Protein AF-B8M326-F1 (afdb_monomer_lite)

Radius of gyration: 16.07 Å; chains: 1; bounding box: 46×36×32 Å

Sequence (148 aa):
MSLDLDSVDYSFQDGQLYVQKDDDLDSISSPYDEEEVERLELMHLIFTTTSDGYLHLAPINPYPQRILDIGCGTGTWCIEMADSYQSAEVIGVELSPSQPILVPPNLSFEIDGFEQEWTYSRSFDLIHARLLAGRILDWHRLMRRCFE

Structure (mmCIF, N/CA/C/O backbone):
data_AF-B8M326-F1
#
_entry.id   AF-B8M326-F1
#
loop_
_atom_site.group_PDB
_atom_site.id
_atom_site.type_symbol
_atom_site.label_atom_id
_atom_site.label_alt_id
_atom_site.label_comp_id
_atom_site.label_asym_id
_atom_site.label_entity_id
_atom_site.label_seq_id
_atom_site.pdbx_PDB_ins_code
_atom_site.Cartn_x
_atom_site.Cartn_y
_atom_site.Cartn_z
_atom_site.occupancy
_atom_site.B_iso_or_equiv
_atom_site.auth_seq_id
_atom_site.auth_comp_id
_atom_site.auth_asym_id
_atom_site.auth_atom_id
_atom_site.pdbx_PDB_model_num
ATOM 1 N N . MET A 1 1 ? 26.214 8.599 -16.255 1.00 33.22 1 MET A N 1
ATOM 2 C CA . MET A 1 1 ? 27.030 9.012 -15.099 1.00 33.22 1 MET A CA 1
ATOM 3 C C . MET A 1 1 ? 26.868 7.904 -14.076 1.00 33.22 1 MET A C 1
ATOM 5 O O . MET A 1 1 ? 25.731 7.582 -13.769 1.00 33.22 1 MET A O 1
ATOM 9 N N . SER A 1 2 ? 27.948 7.202 -13.733 1.00 32.25 2 SER A N 1
ATOM 10 C CA . SER A 1 2 ? 27.915 6.087 -12.774 1.00 32.25 2 SER A CA 1
ATOM 11 C C . SER A 1 2 ? 27.626 6.653 -11.387 1.00 32.25 2 SER A C 1
ATOM 13 O O . SER A 1 2 ? 28.266 7.633 -11.018 1.00 32.25 2 SER A O 1
ATOM 15 N N . LEU A 1 3 ? 26.657 6.087 -10.670 1.00 39.59 3 LEU A N 1
ATOM 16 C CA . LEU A 1 3 ? 26.391 6.424 -9.272 1.00 39.59 3 LEU A CA 1
ATOM 17 C C . LEU A 1 3 ? 27.383 5.642 -8.404 1.00 39.59 3 LEU A C 1
ATOM 19 O O . LEU A 1 3 ? 27.435 4.416 -8.509 1.00 39.59 3 LEU A O 1
ATOM 23 N N . ASP A 1 4 ? 28.165 6.344 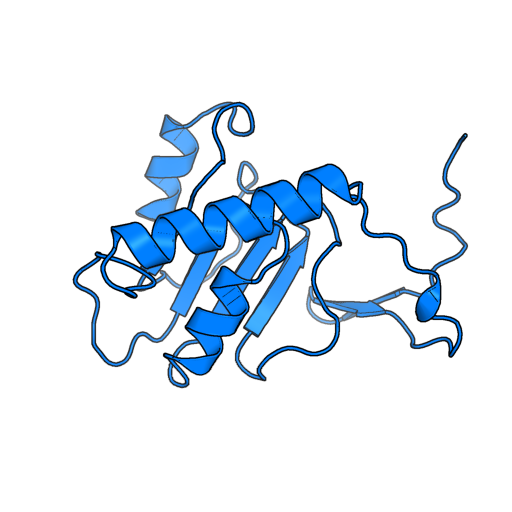-7.586 1.00 34.56 4 ASP A N 1
ATOM 24 C CA . ASP A 1 4 ? 28.915 5.733 -6.490 1.00 34.56 4 ASP A CA 1
ATOM 25 C C . ASP A 1 4 ? 27.960 5.587 -5.300 1.00 34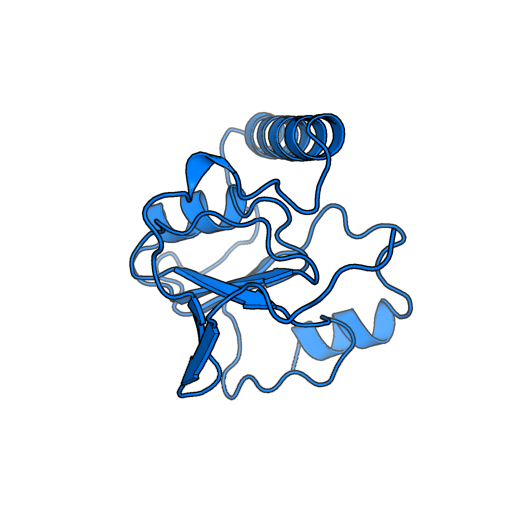.56 4 ASP A C 1
ATOM 27 O O . ASP A 1 4 ? 27.458 6.570 -4.763 1.00 34.56 4 ASP A O 1
ATOM 31 N N . LEU A 1 5 ? 27.701 4.341 -4.902 1.00 45.94 5 LEU A N 1
ATOM 32 C CA . LEU A 1 5 ? 26.926 3.978 -3.706 1.00 45.94 5 LEU A CA 1
ATOM 33 C C . LEU A 1 5 ? 27.658 4.318 -2.390 1.00 45.94 5 LEU A C 1
ATOM 35 O O . LEU A 1 5 ? 27.100 4.108 -1.318 1.00 45.94 5 LEU A O 1
ATOM 39 N N . ASP A 1 6 ? 28.880 4.850 -2.473 1.00 43.06 6 ASP A N 1
ATOM 40 C CA . ASP A 1 6 ? 29.759 5.161 -1.340 1.00 43.06 6 ASP A CA 1
ATOM 41 C C . ASP A 1 6 ? 29.454 6.516 -0.668 1.00 43.06 6 ASP A C 1
ATOM 43 O O . ASP A 1 6 ? 30.135 6.891 0.282 1.00 43.06 6 ASP A O 1
ATOM 47 N N . SER A 1 7 ? 28.461 7.279 -1.142 1.00 47.66 7 SER A N 1
ATOM 48 C CA . SER A 1 7 ? 28.149 8.612 -0.596 1.00 47.66 7 SER A CA 1
ATOM 49 C C . SER A 1 7 ? 26.961 8.648 0.367 1.00 47.66 7 SER A C 1
ATOM 51 O O . SER A 1 7 ? 26.506 9.733 0.717 1.00 47.66 7 SER A O 1
ATOM 53 N N . VAL A 1 8 ? 26.409 7.495 0.748 1.00 49.38 8 VAL A N 1
ATOM 54 C CA . VAL A 1 8 ? 25.266 7.416 1.663 1.00 49.38 8 VAL A CA 1
ATOM 55 C C . VAL A 1 8 ? 25.650 6.519 2.828 1.00 49.38 8 VAL A C 1
ATOM 57 O O . VAL A 1 8 ? 25.783 5.308 2.662 1.00 49.38 8 VAL A O 1
ATOM 60 N N . ASP A 1 9 ? 25.798 7.103 4.014 1.00 50.50 9 ASP A N 1
ATOM 61 C CA . ASP A 1 9 ? 25.951 6.332 5.244 1.00 50.50 9 ASP A CA 1
ATOM 62 C C . ASP A 1 9 ? 24.591 5.729 5.621 1.00 50.50 9 ASP A C 1
ATOM 64 O O . ASP A 1 9 ? 23.751 6.338 6.290 1.00 50.50 9 ASP A O 1
ATOM 68 N N . TYR A 1 10 ? 24.352 4.506 5.152 1.00 55.59 10 TYR A N 1
ATOM 69 C CA . TYR A 1 10 ? 23.203 3.697 5.537 1.00 55.59 10 TYR A CA 1
ATOM 70 C C . TYR A 1 10 ? 23.635 2.491 6.367 1.00 55.59 10 TYR A C 1
ATOM 72 O O . TYR A 1 10 ? 24.738 1.959 6.245 1.00 55.59 10 TYR A O 1
ATOM 80 N N . SER A 1 11 ? 22.735 2.023 7.223 1.00 52.50 11 SER A N 1
ATOM 81 C CA . SER A 1 11 ? 22.922 0.799 7.990 1.00 52.50 11 SER A CA 1
ATOM 82 C C . SER A 1 11 ? 21.678 -0.069 7.907 1.00 52.50 11 SER A C 1
ATOM 84 O O . SER A 1 11 ? 20.558 0.430 7.924 1.00 52.50 11 SER A O 1
ATOM 86 N N . PHE A 1 12 ? 21.881 -1.377 7.807 1.00 46.19 12 PHE A N 1
ATOM 87 C CA . PHE A 1 12 ? 20.807 -2.356 7.899 1.00 46.19 12 PHE A CA 1
ATOM 88 C C . PHE A 1 12 ? 20.782 -2.921 9.317 1.00 46.19 12 PHE A C 1
ATOM 90 O O . PHE A 1 12 ? 21.779 -3.486 9.772 1.00 46.19 12 PHE A O 1
ATOM 97 N N . GLN A 1 13 ? 19.657 -2.776 10.013 1.00 50.50 13 GLN A N 1
ATOM 98 C CA . GLN A 1 13 ? 19.415 -3.431 11.302 1.00 50.50 13 GLN A CA 1
ATOM 99 C C . GLN A 1 13 ? 18.046 -4.106 11.252 1.00 50.50 13 GLN A C 1
ATOM 101 O O . GLN A 1 13 ? 17.080 -3.508 10.795 1.00 50.50 13 GLN A O 1
ATOM 106 N N . ASP A 1 14 ? 17.979 -5.380 11.648 1.00 56.16 14 ASP A N 1
ATOM 107 C CA . ASP A 1 14 ? 16.745 -6.183 11.672 1.00 56.16 14 ASP A CA 1
ATOM 108 C C . ASP A 1 14 ? 15.943 -6.190 10.350 1.00 56.16 14 ASP A C 1
ATOM 110 O O . ASP A 1 14 ? 14.722 -6.305 10.342 1.00 56.16 14 ASP A O 1
ATOM 114 N N . GLY A 1 15 ? 16.639 -6.075 9.211 1.00 43.06 15 GLY A N 1
ATOM 115 C CA . GLY A 1 15 ? 16.026 -6.019 7.877 1.00 43.06 15 GLY A CA 1
ATOM 116 C C . GLY A 1 15 ? 15.500 -4.637 7.473 1.00 43.06 15 GLY A C 1
ATOM 117 O O . GLY A 1 15 ? 15.039 -4.476 6.349 1.00 43.06 15 GLY A O 1
ATOM 118 N N . GLN A 1 16 ? 15.616 -3.636 8.346 1.00 40.03 16 GLN A N 1
ATOM 119 C CA . GLN A 1 16 ? 15.234 -2.252 8.081 1.00 40.03 16 GLN A CA 1
ATOM 120 C C . GLN A 1 16 ? 16.454 -1.403 7.704 1.00 40.03 16 GLN A C 1
ATOM 122 O O . GLN A 1 16 ? 17.548 -1.571 8.252 1.00 40.03 16 GLN A O 1
ATOM 127 N N . LEU A 1 17 ? 16.255 -0.486 6.754 1.00 57.34 17 LEU A N 1
ATOM 128 C CA . LEU A 1 17 ? 17.255 0.482 6.309 1.00 57.34 17 LEU A CA 1
ATOM 129 C C . LEU A 1 17 ? 17.196 1.739 7.187 1.00 57.34 17 LEU A C 1
ATOM 131 O O . LEU A 1 17 ? 16.183 2.430 7.229 1.00 57.34 17 LEU A O 1
ATOM 135 N N . TYR A 1 18 ? 18.309 2.069 7.833 1.00 48.53 18 TYR A N 1
ATOM 136 C CA . TYR A 1 18 ? 18.501 3.296 8.598 1.00 48.53 18 TYR A CA 1
ATOM 137 C C . TYR A 1 18 ? 19.520 4.170 7.882 1.00 48.53 18 TYR A C 1
ATOM 139 O O . TYR A 1 18 ? 20.707 3.845 7.847 1.00 48.53 18 TYR A O 1
ATOM 147 N N . VAL A 1 19 ? 19.065 5.285 7.322 1.00 56.94 19 VAL A N 1
ATOM 148 C CA . VAL A 1 19 ? 19.943 6.300 6.730 1.00 56.94 19 VAL A CA 1
ATOM 149 C C . VAL A 1 19 ? 20.390 7.252 7.840 1.00 56.94 19 VAL A C 1
ATOM 151 O O . VAL A 1 19 ? 19.546 7.793 8.562 1.00 56.94 19 VAL A O 1
ATOM 154 N N . GLN A 1 20 ? 21.703 7.426 8.027 1.00 47.28 20 GLN A N 1
ATOM 155 C CA . GLN A 1 20 ? 22.212 8.424 8.965 1.00 47.28 20 GLN A CA 1
ATOM 156 C C . GLN A 1 20 ? 21.929 9.825 8.422 1.00 47.28 20 GLN A C 1
ATOM 158 O O . GLN A 1 20 ? 22.078 10.110 7.238 1.00 47.28 20 GLN A O 1
ATOM 163 N N . LYS A 1 21 ? 21.439 10.684 9.313 1.00 43.56 21 LYS A N 1
ATOM 164 C CA . LYS A 1 21 ? 20.962 12.025 8.990 1.00 43.56 21 LYS A CA 1
ATOM 165 C C . LYS A 1 21 ? 22.162 12.963 8.848 1.00 43.56 21 LYS A C 1
ATOM 167 O O . LYS A 1 21 ? 22.709 13.378 9.865 1.00 43.56 21 LYS A O 1
ATOM 172 N N . ASP A 1 22 ? 22.543 13.290 7.618 1.00 45.41 22 ASP A N 1
ATOM 173 C CA . ASP A 1 22 ? 23.333 14.493 7.341 1.00 45.41 22 ASP A CA 1
ATOM 174 C C . ASP A 1 22 ? 22.391 15.694 7.169 1.00 45.41 22 ASP A C 1
ATOM 176 O O . ASP A 1 22 ? 21.287 15.558 6.643 1.00 45.41 22 ASP A O 1
ATOM 180 N N . ASP A 1 23 ? 22.810 16.877 7.619 1.00 44.88 23 ASP A N 1
ATOM 181 C CA . ASP A 1 23 ? 22.008 18.114 7.578 1.00 44.88 23 ASP A CA 1
ATOM 182 C C . ASP A 1 23 ? 21.783 18.661 6.141 1.00 44.88 23 ASP A C 1
ATOM 184 O O . ASP A 1 23 ? 21.063 19.641 5.963 1.00 44.88 23 ASP A O 1
ATOM 188 N N . ASP A 1 24 ? 22.316 17.994 5.107 1.00 42.94 24 ASP A N 1
ATOM 189 C CA . ASP A 1 24 ? 22.190 18.334 3.675 1.00 42.94 24 ASP A CA 1
ATOM 190 C C . ASP A 1 24 ? 21.032 17.588 2.955 1.00 42.94 24 ASP A C 1
ATOM 192 O O . ASP A 1 24 ? 21.035 17.396 1.731 1.00 42.94 24 ASP A O 1
ATOM 196 N N . LEU A 1 25 ? 20.009 17.169 3.713 1.00 47.22 25 LEU A N 1
ATOM 197 C CA . LEU A 1 25 ? 18.826 16.432 3.230 1.00 47.22 25 LEU A CA 1
ATOM 198 C C . LEU A 1 25 ? 17.993 17.162 2.159 1.00 47.22 25 LEU A C 1
ATOM 200 O O . LEU A 1 25 ? 17.226 16.509 1.452 1.00 47.22 25 LEU A O 1
ATOM 204 N N . ASP A 1 26 ? 18.165 18.476 1.987 1.00 41.06 26 ASP A N 1
ATOM 205 C CA . ASP A 1 26 ? 17.492 19.259 0.935 1.00 41.06 26 ASP A CA 1
ATOM 206 C C . ASP A 1 26 ? 17.955 18.879 -0.490 1.00 41.06 26 ASP A C 1
ATOM 208 O O . ASP A 1 26 ? 17.385 19.345 -1.477 1.00 41.06 26 ASP A O 1
ATOM 212 N N . SER A 1 27 ? 18.981 18.027 -0.616 1.00 41.44 27 SER A N 1
ATOM 213 C CA . SER A 1 27 ? 19.549 17.579 -1.894 1.00 41.44 27 SER A CA 1
ATOM 214 C C . SER A 1 27 ? 19.283 16.109 -2.246 1.00 41.44 27 SER A C 1
ATOM 216 O O . SER A 1 27 ? 19.797 15.629 -3.260 1.00 41.44 27 SER A O 1
ATOM 218 N N . ILE A 1 28 ? 18.464 15.385 -1.468 1.00 48.66 28 ILE A N 1
ATOM 219 C CA . ILE A 1 28 ? 18.038 14.031 -1.853 1.00 48.66 28 ILE A CA 1
ATOM 220 C C . ILE A 1 28 ? 16.991 14.152 -2.962 1.00 48.66 28 ILE A C 1
ATOM 222 O O . ILE A 1 28 ? 15.790 14.243 -2.717 1.00 48.66 28 ILE A O 1
ATOM 226 N N . SER A 1 29 ? 17.456 14.166 -4.211 1.00 49.06 29 SER A N 1
ATOM 227 C CA . SER A 1 29 ? 16.577 14.037 -5.368 1.00 49.06 29 SER A CA 1
ATOM 228 C C . SER A 1 29 ? 15.892 12.674 -5.313 1.00 49.06 29 SER A C 1
ATOM 230 O O . SER A 1 29 ? 16.574 11.645 -5.284 1.00 49.06 29 SER A O 1
ATOM 232 N N . SER A 1 30 ? 14.559 12.667 -5.320 1.00 58.47 30 SER A N 1
ATOM 233 C CA . SER A 1 30 ? 13.773 11.457 -5.561 1.00 58.47 30 SER A CA 1
ATOM 234 C C . SER A 1 30 ? 14.339 10.705 -6.781 1.00 58.47 30 SER A C 1
ATOM 236 O O . SER A 1 30 ? 14.738 11.341 -7.757 1.00 58.47 30 SER A O 1
ATOM 238 N N . PRO A 1 31 ? 14.394 9.360 -6.772 1.00 62.84 31 PRO A N 1
ATOM 239 C CA . PRO A 1 31 ? 14.734 8.587 -7.967 1.00 62.84 31 PRO A CA 1
ATOM 240 C C . PRO A 1 31 ? 13.715 8.790 -9.100 1.00 62.84 31 PRO A C 1
ATOM 242 O O . PRO A 1 31 ? 14.007 8.450 -10.246 1.00 62.84 31 PRO A O 1
ATOM 245 N N . TYR A 1 32 ? 12.536 9.330 -8.784 1.00 72.75 32 TYR A N 1
ATOM 246 C CA . TYR A 1 32 ? 11.581 9.834 -9.758 1.00 72.75 32 TYR A CA 1
ATOM 247 C C . TYR A 1 32 ? 11.908 11.281 -10.117 1.00 72.75 32 TYR A C 1
ATOM 249 O O . TYR A 1 32 ? 12.204 12.093 -9.238 1.00 72.75 32 TYR A O 1
ATOM 257 N N . ASP A 1 33 ? 11.809 11.611 -11.402 1.00 83.19 33 ASP A N 1
ATOM 258 C CA . ASP A 1 33 ? 11.782 13.010 -11.807 1.00 83.19 33 ASP A CA 1
ATOM 259 C C . ASP A 1 33 ? 10.509 13.705 -11.286 1.00 83.19 33 ASP A C 1
ATOM 261 O O . ASP A 1 33 ? 9.541 13.067 -10.861 1.00 83.19 33 ASP A O 1
ATOM 265 N N . GLU A 1 34 ? 10.534 15.039 -11.268 1.00 86.19 34 GLU A N 1
ATOM 266 C CA . GLU A 1 34 ? 9.418 15.852 -10.770 1.00 86.19 34 GLU A CA 1
ATOM 267 C C . GLU A 1 34 ? 8.112 15.549 -11.522 1.00 86.19 34 GLU A C 1
ATOM 269 O O . GLU A 1 34 ? 7.047 15.505 -10.909 1.00 86.19 34 GLU A O 1
ATOM 274 N N . GLU A 1 35 ? 8.197 15.268 -12.827 1.00 89.56 35 GLU A N 1
ATOM 275 C CA . GLU A 1 35 ? 7.044 14.931 -13.666 1.00 89.56 35 GLU A CA 1
ATOM 276 C C . GLU A 1 35 ? 6.372 13.628 -13.208 1.00 89.56 35 GLU A C 1
ATOM 278 O O . GLU A 1 35 ? 5.146 13.570 -13.087 1.00 89.56 35 GLU A O 1
ATOM 283 N N . GLU A 1 36 ? 7.147 12.586 -12.904 1.00 88.75 36 GLU A N 1
ATOM 284 C CA . GLU A 1 36 ? 6.609 11.313 -12.428 1.00 88.75 36 GLU A CA 1
ATOM 285 C C . GLU A 1 36 ? 6.027 11.424 -11.014 1.00 88.75 36 GLU A C 1
ATOM 287 O O . GLU A 1 36 ? 4.982 10.827 -10.734 1.00 88.75 36 GLU A O 1
ATOM 292 N N . VAL A 1 37 ? 6.636 12.231 -10.137 1.00 89.88 37 VAL A N 1
ATOM 293 C CA . VAL A 1 37 ? 6.060 12.548 -8.818 1.00 89.88 37 VAL A CA 1
ATOM 294 C C . VAL A 1 37 ? 4.707 13.241 -8.986 1.00 89.88 37 VAL A C 1
ATOM 296 O O . VAL A 1 37 ? 3.707 12.767 -8.445 1.00 89.88 37 VAL A O 1
ATOM 299 N N . GLU A 1 38 ? 4.632 14.304 -9.791 1.00 92.38 38 GLU A N 1
ATOM 300 C CA . GLU A 1 38 ? 3.374 15.004 -10.078 1.00 92.38 38 GLU A CA 1
ATOM 301 C C . GLU A 1 38 ? 2.320 14.070 -10.683 1.00 92.38 38 GLU A C 1
ATOM 303 O O . GLU A 1 38 ? 1.143 14.118 -10.306 1.00 92.38 38 GLU A O 1
ATOM 308 N N . ARG A 1 39 ? 2.729 13.172 -11.588 1.00 94.56 39 ARG A N 1
ATOM 309 C CA . ARG A 1 39 ? 1.838 12.174 -12.181 1.00 94.56 39 ARG A CA 1
ATOM 310 C C . ARG A 1 39 ? 1.271 11.234 -11.116 1.00 94.56 39 ARG A C 1
ATOM 312 O O . ARG A 1 39 ? 0.074 10.943 -11.152 1.00 94.56 39 ARG A O 1
ATOM 319 N N . LEU A 1 40 ? 2.093 10.737 -10.191 1.00 94.12 40 LEU A N 1
ATOM 320 C CA . LEU A 1 40 ? 1.660 9.839 -9.115 1.00 94.12 40 LEU A CA 1
ATOM 321 C C . LEU A 1 40 ? 0.706 10.537 -8.136 1.00 94.12 40 LEU A C 1
ATOM 323 O O . LEU A 1 40 ? -0.336 9.960 -7.808 1.00 94.12 40 LEU A O 1
ATOM 327 N N . GLU A 1 41 ? 0.995 11.781 -7.751 1.00 95.06 41 GLU A N 1
ATOM 328 C CA . GLU A 1 41 ? 0.119 12.586 -6.888 1.00 95.06 41 GLU A CA 1
ATOM 329 C C . GLU A 1 41 ? -1.227 12.890 -7.560 1.00 95.06 41 GLU A C 1
ATOM 331 O O . GLU A 1 41 ? -2.293 12.703 -6.964 1.00 95.06 41 GLU A O 1
ATOM 336 N N . LEU A 1 42 ? -1.213 13.267 -8.844 1.00 97.00 42 LEU A N 1
ATOM 337 C CA . LEU A 1 42 ? -2.439 13.485 -9.610 1.00 97.00 42 LEU A CA 1
ATOM 338 C C . LEU A 1 42 ? -3.266 12.201 -9.723 1.00 97.00 42 LEU A C 1
ATOM 340 O O . LEU A 1 42 ? -4.486 12.228 -9.553 1.00 97.00 42 LEU A O 1
ATOM 344 N N . MET A 1 43 ? -2.620 11.063 -9.991 1.00 97.50 43 MET A N 1
ATOM 345 C CA . MET A 1 43 ? -3.320 9.783 -10.042 1.00 97.50 43 MET A CA 1
ATOM 346 C C . MET A 1 43 ? -3.917 9.417 -8.683 1.00 97.50 43 MET A C 1
ATOM 348 O O . MET A 1 43 ? -5.055 8.949 -8.644 1.00 97.50 43 MET A O 1
ATOM 352 N N . HIS A 1 44 ? -3.199 9.648 -7.579 1.00 97.25 44 HIS A N 1
ATOM 353 C CA . HIS A 1 44 ? -3.743 9.450 -6.238 1.00 97.25 44 HIS A CA 1
ATOM 354 C C . HIS A 1 44 ? -5.018 10.287 -6.037 1.00 97.25 44 HIS A C 1
ATOM 356 O O . HIS A 1 44 ? -6.060 9.718 -5.707 1.00 97.25 44 HIS A O 1
ATOM 362 N N . LEU A 1 45 ? -4.972 11.587 -6.350 1.00 97.19 45 LEU A N 1
ATOM 363 C CA . LEU A 1 45 ? -6.127 12.482 -6.256 1.00 97.19 45 LEU A CA 1
ATOM 364 C C . LEU A 1 45 ? -7.314 12.003 -7.107 1.00 97.19 45 LEU A C 1
ATOM 366 O O . LEU A 1 45 ? -8.453 12.009 -6.633 1.00 97.19 45 LEU A O 1
ATOM 370 N N . ILE A 1 46 ? -7.071 11.575 -8.351 1.00 98.00 46 ILE A N 1
ATOM 371 C CA . ILE A 1 46 ? -8.112 11.043 -9.243 1.00 98.00 46 ILE A CA 1
ATOM 372 C C . ILE A 1 46 ? -8.765 9.800 -8.631 1.00 98.00 46 ILE A C 1
ATOM 374 O O . ILE A 1 46 ? -9.995 9.728 -8.586 1.00 98.00 46 ILE A O 1
ATOM 378 N N . PHE A 1 47 ? -7.981 8.833 -8.146 1.00 97.31 47 PHE A N 1
ATOM 379 C CA . PHE A 1 47 ? -8.526 7.610 -7.548 1.00 97.31 47 PHE A CA 1
ATOM 380 C C . PHE A 1 47 ? -9.370 7.908 -6.311 1.00 97.31 47 PHE A C 1
ATOM 382 O O . PHE A 1 47 ? -10.495 7.420 -6.218 1.00 97.31 47 PHE A O 1
ATOM 389 N N . THR A 1 48 ? -8.872 8.750 -5.408 1.00 96.56 48 THR A N 1
ATOM 390 C CA . THR A 1 48 ? -9.593 9.109 -4.183 1.00 96.56 48 THR A CA 1
ATOM 391 C C . THR A 1 48 ? -10.866 9.900 -4.507 1.00 96.56 48 THR A C 1
ATOM 393 O O . THR A 1 48 ? -11.934 9.587 -3.989 1.00 96.56 48 THR A O 1
ATOM 396 N N . THR A 1 49 ? -10.810 10.858 -5.440 1.00 97.06 49 THR A N 1
ATOM 397 C CA . THR A 1 49 ? -11.979 11.670 -5.843 1.00 97.06 49 THR A CA 1
ATOM 398 C C . THR A 1 49 ? -13.057 10.829 -6.519 1.00 97.06 49 THR A C 1
ATOM 400 O O . THR A 1 49 ? -14.240 10.977 -6.229 1.00 97.06 49 THR A O 1
ATOM 403 N N . THR A 1 50 ? -12.662 9.937 -7.429 1.00 97.56 50 THR A N 1
ATOM 404 C CA . THR A 1 50 ? -13.603 9.053 -8.141 1.00 97.56 50 THR A CA 1
ATOM 405 C C . THR A 1 50 ? -14.173 7.954 -7.249 1.00 97.56 50 THR A C 1
ATOM 407 O O . THR A 1 50 ? -15.196 7.367 -7.593 1.00 97.56 50 THR A O 1
ATOM 410 N N . SER A 1 51 ? -13.545 7.718 -6.097 1.00 96.56 51 SER A N 1
ATOM 411 C CA . SER A 1 51 ? -14.004 6.807 -5.052 1.00 96.56 51 SER A CA 1
ATOM 412 C C . SER A 1 51 ? -14.712 7.550 -3.915 1.00 96.56 51 SER A C 1
ATOM 414 O O . SER A 1 51 ? -14.683 7.074 -2.792 1.00 96.56 51 SER A O 1
ATOM 416 N N . ASP A 1 52 ? -15.300 8.728 -4.155 1.00 97.00 52 ASP A N 1
ATOM 417 C CA . ASP A 1 52 ? -16.028 9.523 -3.147 1.00 97.00 52 ASP A CA 1
ATOM 418 C C . ASP A 1 52 ? -15.223 9.821 -1.858 1.00 97.00 52 ASP A C 1
ATOM 420 O O . ASP A 1 52 ? -15.779 9.963 -0.768 1.00 97.00 52 ASP A O 1
ATOM 424 N N . GLY A 1 53 ? -13.897 9.924 -1.972 1.00 95.50 53 GLY A N 1
ATOM 425 C CA . GLY A 1 53 ? -12.986 10.147 -0.848 1.00 95.50 53 GLY A CA 1
ATOM 426 C C . GLY A 1 53 ? -12.510 8.873 -0.142 1.00 95.50 53 GLY A C 1
ATOM 427 O O . GLY A 1 53 ? -11.722 8.966 0.794 1.00 95.50 53 GLY A O 1
ATOM 428 N N . TYR A 1 54 ? -12.954 7.686 -0.564 1.00 96.69 54 TYR A N 1
ATOM 429 C CA . TYR A 1 54 ? -12.489 6.421 0.002 1.00 96.69 54 TYR A CA 1
ATOM 430 C C . TYR A 1 54 ? -11.094 6.044 -0.518 1.00 96.69 54 TYR A C 1
ATOM 432 O O . TYR A 1 54 ? -10.843 6.042 -1.723 1.00 96.69 54 TYR A O 1
ATOM 440 N N . LEU A 1 55 ? -10.202 5.646 0.397 1.00 97.25 55 LEU A N 1
ATOM 441 C CA . LEU A 1 55 ? -8.852 5.156 0.073 1.00 97.25 55 LEU A CA 1
ATOM 442 C C . LEU A 1 55 ? -8.856 3.732 -0.488 1.00 97.25 55 LEU A C 1
ATOM 444 O O . LEU A 1 55 ? -7.943 3.333 -1.207 1.00 97.25 55 LEU A O 1
ATOM 448 N N . HIS A 1 56 ? -9.886 2.955 -0.169 1.00 97.38 56 HIS A N 1
ATOM 449 C CA . HIS A 1 56 ? -10.110 1.622 -0.707 1.00 97.38 56 HIS A CA 1
ATOM 450 C C . HIS A 1 56 ? -11.615 1.339 -0.751 1.00 97.38 56 HIS A C 1
ATOM 452 O O . HIS A 1 56 ? -12.395 1.915 0.005 1.00 97.38 56 HIS A O 1
ATOM 458 N N . LEU A 1 57 ? -12.019 0.439 -1.646 1.00 96.75 57 LEU A N 1
ATOM 459 C CA . LEU A 1 57 ? -13.410 -0.018 -1.779 1.00 96.75 57 LEU A CA 1
ATOM 460 C C . LEU A 1 57 ? -13.612 -1.430 -1.208 1.00 96.75 57 LEU A C 1
ATOM 462 O O . LEU A 1 57 ? -14.699 -2.001 -1.311 1.00 96.75 57 LEU A O 1
ATOM 466 N N . ALA A 1 58 ? -12.552 -2.026 -0.661 1.00 96.62 58 ALA A N 1
ATOM 467 C CA . ALA A 1 58 ? -12.574 -3.393 -0.176 1.00 96.62 58 ALA A CA 1
ATOM 468 C C . ALA A 1 58 ? -13.346 -3.469 1.153 1.00 96.62 58 ALA A C 1
ATOM 470 O O . ALA A 1 58 ? -13.113 -2.668 2.061 1.00 96.62 58 ALA A O 1
ATOM 471 N N . PRO A 1 59 ? -14.253 -4.444 1.322 1.00 95.94 59 PRO A N 1
ATOM 472 C CA . PRO A 1 59 ? -14.966 -4.620 2.579 1.00 95.94 59 PRO A CA 1
ATOM 473 C C . PRO A 1 59 ? -14.051 -5.301 3.607 1.00 95.94 59 PRO A C 1
ATOM 475 O O . PRO A 1 59 ? -14.101 -6.518 3.784 1.00 95.94 59 PRO A O 1
ATOM 478 N N . ILE A 1 60 ? -13.200 -4.521 4.272 1.00 96.62 60 ILE A N 1
ATOM 479 C CA . ILE A 1 60 ? -12.294 -5.004 5.323 1.00 96.62 60 ILE A CA 1
ATOM 480 C C . ILE A 1 60 ? -12.862 -4.762 6.726 1.00 96.62 60 ILE A C 1
ATOM 482 O O . ILE A 1 60 ? -13.818 -4.007 6.920 1.00 96.62 60 ILE A O 1
ATOM 486 N N . ASN A 1 61 ? -12.267 -5.419 7.724 1.00 95.62 61 ASN A N 1
ATOM 487 C CA . ASN A 1 61 ? -12.576 -5.160 9.129 1.00 95.62 61 ASN A CA 1
ATOM 488 C C . ASN A 1 61 ? -12.336 -3.668 9.456 1.00 95.62 61 ASN A C 1
ATOM 490 O O . ASN A 1 61 ? -11.336 -3.128 8.990 1.00 95.62 61 ASN A O 1
ATOM 494 N N . PRO A 1 62 ? -13.182 -3.003 10.270 1.00 95.56 62 PRO A N 1
ATOM 495 C CA . PRO A 1 62 ? -12.936 -1.623 10.708 1.00 95.56 62 PRO A CA 1
ATOM 496 C C . PRO A 1 62 ? -11.608 -1.410 11.451 1.00 95.56 62 PRO A C 1
ATOM 498 O O . PRO A 1 62 ? -11.119 -0.286 11.506 1.00 95.56 62 PRO A O 1
ATOM 501 N N . TYR A 1 63 ? -11.037 -2.478 12.014 1.00 97.44 63 TYR A N 1
ATOM 502 C CA . TYR A 1 63 ? -9.765 -2.494 12.733 1.00 97.44 63 TYR A CA 1
ATOM 503 C C . TYR A 1 63 ? -8.796 -3.501 12.090 1.00 97.44 63 TYR A C 1
ATOM 505 O O . TYR A 1 63 ? -8.476 -4.528 12.705 1.00 97.44 63 TYR A O 1
ATOM 513 N N . PRO A 1 64 ? -8.342 -3.259 10.847 1.00 98.06 64 PRO A N 1
ATOM 514 C CA . PRO A 1 64 ? -7.345 -4.115 10.221 1.00 98.06 64 PRO A CA 1
ATOM 515 C C . PRO A 1 64 ? -6.053 -4.070 11.044 1.00 98.06 64 PRO A C 1
ATOM 517 O O . PRO A 1 64 ? -5.775 -3.087 11.736 1.00 98.06 64 PRO A O 1
ATOM 520 N N . GLN A 1 65 ? -5.296 -5.158 11.011 1.00 98.06 65 GLN A N 1
ATOM 521 C CA . GLN A 1 65 ? -4.046 -5.321 11.743 1.00 98.06 65 GLN A CA 1
ATOM 522 C C . GLN A 1 65 ? -2.836 -5.202 10.821 1.00 98.06 65 GLN A C 1
ATOM 524 O O . GLN A 1 65 ? -1.792 -4.736 11.271 1.00 98.06 65 GLN A O 1
ATOM 529 N N . ARG A 1 66 ? -2.947 -5.619 9.551 1.00 97.88 66 ARG A N 1
ATOM 530 C CA . ARG A 1 66 ? -1.839 -5.554 8.584 1.00 97.88 66 ARG A CA 1
ATOM 531 C C . ARG A 1 66 ? -2.312 -5.182 7.187 1.00 97.88 66 ARG A C 1
ATOM 533 O O . A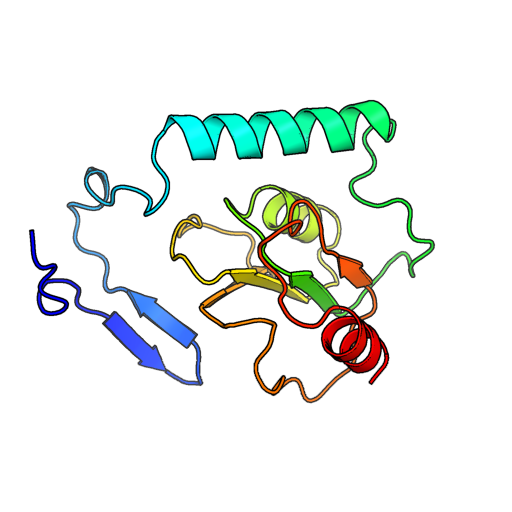RG A 1 66 ? -3.204 -5.831 6.641 1.00 97.88 66 ARG A O 1
ATOM 540 N N . ILE A 1 67 ? -1.670 -4.181 6.595 1.00 98.50 67 ILE A N 1
ATOM 541 C CA . ILE A 1 67 ? -1.967 -3.667 5.256 1.00 98.50 67 ILE A CA 1
ATOM 542 C C . ILE A 1 67 ? -0.671 -3.607 4.447 1.00 98.50 67 ILE A C 1
ATOM 544 O O . ILE A 1 67 ? 0.340 -3.118 4.942 1.00 98.50 67 ILE A O 1
ATOM 548 N N . LEU A 1 68 ? -0.713 -4.093 3.209 1.00 97.44 68 LEU A N 1
ATOM 549 C CA . LEU A 1 68 ? 0.401 -4.038 2.261 1.00 97.44 68 LEU A CA 1
ATOM 550 C C . LEU A 1 68 ? 0.015 -3.181 1.054 1.00 97.44 68 LEU A C 1
ATOM 552 O O . LEU A 1 68 ? -1.044 -3.411 0.472 1.00 97.44 68 LEU A O 1
ATOM 556 N N . ASP A 1 69 ? 0.881 -2.258 0.644 1.00 97.12 69 ASP A N 1
ATOM 557 C CA . ASP A 1 69 ? 0.795 -1.564 -0.644 1.00 97.12 69 ASP A CA 1
ATOM 558 C C . ASP A 1 69 ? 1.954 -1.982 -1.551 1.00 97.12 69 ASP A C 1
ATOM 560 O O . ASP A 1 69 ? 3.125 -1.769 -1.231 1.00 97.12 69 ASP A O 1
ATOM 564 N N . ILE A 1 70 ? 1.627 -2.591 -2.687 1.00 95.25 70 ILE A N 1
ATOM 565 C CA . ILE A 1 70 ? 2.603 -3.093 -3.652 1.00 95.25 70 ILE A CA 1
ATOM 566 C C . ILE A 1 70 ? 2.858 -2.028 -4.714 1.00 95.25 70 ILE A C 1
ATOM 568 O O . ILE A 1 70 ? 1.941 -1.637 -5.438 1.00 95.25 70 ILE A O 1
ATOM 572 N N . GLY A 1 71 ? 4.122 -1.630 -4.859 1.00 93.06 71 GLY A N 1
ATOM 573 C CA . GLY A 1 71 ? 4.542 -0.548 -5.747 1.00 93.06 71 GLY A CA 1
ATOM 574 C C . GLY A 1 71 ? 3.946 0.782 -5.301 1.00 93.06 71 GLY A C 1
ATOM 575 O O . GLY A 1 71 ? 3.233 1.437 -6.062 1.00 93.06 71 GLY A O 1
ATOM 576 N N . CYS A 1 72 ? 4.220 1.155 -4.048 1.00 93.56 72 CYS A N 1
ATOM 577 C CA . CYS A 1 72 ? 3.584 2.288 -3.375 1.00 93.56 72 CYS A CA 1
ATOM 578 C C . CYS A 1 72 ? 3.949 3.667 -3.960 1.00 93.56 72 CYS A C 1
ATOM 580 O O . CYS A 1 72 ? 3.378 4.682 -3.548 1.00 93.56 72 CYS A O 1
ATOM 582 N N . GLY A 1 73 ? 4.890 3.740 -4.913 1.00 92.31 73 GLY A N 1
ATOM 583 C CA . GLY A 1 73 ? 5.316 4.993 -5.536 1.00 92.31 73 GLY A CA 1
ATOM 584 C C . GLY A 1 73 ? 5.837 5.988 -4.497 1.00 92.31 73 GLY A C 1
ATOM 585 O O . GLY A 1 73 ? 6.691 5.641 -3.684 1.00 92.31 73 GLY A O 1
ATOM 586 N N . THR A 1 74 ? 5.283 7.202 -4.491 1.00 91.94 74 THR A N 1
ATOM 587 C CA . THR A 1 74 ? 5.609 8.273 -3.530 1.00 91.94 74 THR A CA 1
ATOM 588 C C . THR A 1 74 ? 5.211 7.948 -2.085 1.00 91.94 74 THR A C 1
ATOM 590 O O . THR A 1 74 ? 5.699 8.581 -1.152 1.00 91.94 74 THR A O 1
ATOM 593 N N . GLY A 1 75 ? 4.347 6.948 -1.875 1.00 94.25 75 GLY A N 1
ATOM 594 C CA . GLY A 1 75 ? 3.894 6.526 -0.551 1.00 94.25 75 GLY A CA 1
ATOM 595 C C . GLY A 1 75 ? 2.698 7.310 -0.001 1.00 94.25 75 GLY A C 1
ATOM 596 O O . GLY A 1 75 ? 2.240 6.994 1.096 1.00 94.25 75 GLY A O 1
ATOM 597 N N . THR A 1 76 ? 2.140 8.270 -0.749 1.00 95.88 76 THR A N 1
ATOM 598 C CA . THR A 1 76 ? 0.998 9.102 -0.314 1.00 95.88 76 THR A CA 1
ATOM 599 C C . THR A 1 76 ? -0.188 8.265 0.165 1.00 95.88 76 THR A C 1
ATOM 601 O O . THR A 1 76 ? -0.733 8.510 1.237 1.00 95.88 76 THR A O 1
ATOM 604 N N . TRP A 1 77 ? -0.540 7.205 -0.570 1.00 97.81 77 TRP A N 1
ATOM 605 C CA . TRP A 1 77 ? -1.626 6.305 -0.166 1.00 97.81 77 TRP A CA 1
ATOM 606 C C . TRP A 1 77 ? -1.327 5.578 1.153 1.00 97.81 77 TRP A C 1
ATOM 608 O O . TRP A 1 77 ? -2.204 5.478 2.009 1.00 97.81 77 TRP A O 1
ATOM 618 N N . CYS A 1 78 ? -0.089 5.111 1.349 1.00 98.06 78 CYS A N 1
ATOM 619 C CA . CYS A 1 78 ? 0.316 4.440 2.583 1.00 98.06 78 CYS A CA 1
ATOM 620 C C . CYS A 1 78 ? 0.202 5.358 3.800 1.00 98.06 78 CYS A C 1
ATOM 622 O O . CYS A 1 78 ? -0.257 4.916 4.850 1.00 98.06 78 CYS A O 1
ATOM 624 N N . ILE A 1 79 ? 0.604 6.625 3.656 1.00 97.88 79 ILE A N 1
ATOM 625 C CA . ILE A 1 79 ? 0.535 7.625 4.728 1.00 97.88 79 ILE A CA 1
ATOM 626 C C . ILE A 1 79 ? -0.920 7.839 5.148 1.00 97.88 79 ILE A C 1
ATOM 628 O O . ILE A 1 79 ? -1.247 7.689 6.323 1.00 97.88 79 ILE A O 1
ATOM 632 N N . GLU A 1 80 ? -1.813 8.085 4.188 1.00 97.94 80 GLU A N 1
ATOM 633 C CA . GLU A 1 80 ? -3.233 8.305 4.483 1.00 97.94 80 GLU A CA 1
ATOM 634 C C . GLU A 1 80 ? -3.912 7.063 5.081 1.00 97.94 80 GLU A C 1
ATOM 636 O O . GLU A 1 80 ? -4.765 7.176 5.968 1.00 97.94 80 GLU A O 1
ATOM 641 N N . MET A 1 81 ? -3.519 5.864 4.643 1.00 98.25 81 MET A N 1
ATOM 642 C CA . MET A 1 81 ? -3.999 4.610 5.225 1.00 98.25 81 MET A CA 1
ATOM 643 C C . MET A 1 81 ? -3.501 4.401 6.652 1.00 98.25 81 MET A C 1
ATOM 645 O O . MET A 1 81 ? -4.279 3.963 7.499 1.00 98.25 81 MET A O 1
ATOM 649 N N . ALA A 1 82 ? -2.240 4.729 6.933 1.00 98.25 82 ALA A N 1
ATOM 650 C CA . ALA A 1 82 ? -1.663 4.615 8.267 1.00 98.25 82 ALA A CA 1
ATOM 651 C C . ALA A 1 82 ? -2.323 5.589 9.254 1.00 98.25 82 ALA A C 1
ATOM 653 O O . ALA A 1 82 ? -2.665 5.184 10.369 1.00 98.25 82 ALA A O 1
ATOM 654 N N . ASP A 1 83 ? -2.600 6.821 8.818 1.00 97.31 83 ASP A N 1
ATOM 655 C CA . ASP A 1 83 ? -3.343 7.812 9.602 1.00 97.31 83 ASP A CA 1
ATOM 656 C C . ASP A 1 83 ? -4.801 7.385 9.848 1.00 97.31 83 ASP A C 1
ATOM 658 O O . ASP A 1 83 ? -5.325 7.541 10.957 1.00 97.31 83 ASP A O 1
ATOM 662 N N . SER A 1 84 ? -5.455 6.813 8.828 1.00 97.38 84 SER A N 1
ATOM 663 C CA . SER A 1 84 ? -6.855 6.370 8.897 1.00 97.38 84 SER A CA 1
ATOM 664 C C . SER A 1 84 ? -7.043 5.111 9.749 1.00 97.38 84 SER A C 1
ATOM 666 O O . SER A 1 84 ? -8.055 4.971 10.439 1.00 97.38 84 SER A O 1
ATOM 668 N N . TYR A 1 85 ? -6.073 4.194 9.722 1.00 98.06 85 TYR A N 1
ATOM 669 C CA . TYR A 1 85 ? -6.120 2.900 10.402 1.00 98.06 85 TYR A CA 1
ATOM 670 C C . TYR A 1 85 ? -4.949 2.733 11.371 1.00 98.06 85 TYR A C 1
ATOM 672 O O . TYR A 1 85 ? -4.069 1.899 11.179 1.00 98.06 85 TYR A O 1
ATOM 680 N N . GLN A 1 86 ? -4.995 3.458 12.489 1.00 97.44 86 GLN A N 1
ATOM 681 C CA . GLN A 1 86 ? -3.975 3.387 13.550 1.00 97.44 86 GLN A CA 1
ATOM 682 C C . GLN A 1 86 ? -3.825 1.993 14.191 1.00 97.44 86 GLN A C 1
ATOM 684 O O . GLN A 1 86 ? -2.850 1.740 14.895 1.00 97.44 86 GLN A O 1
ATOM 689 N N . SER A 1 87 ? -4.789 1.085 13.987 1.00 97.94 87 SER A N 1
ATOM 690 C CA . SER A 1 87 ? -4.691 -0.312 14.431 1.00 97.94 87 SER A CA 1
ATOM 691 C C . SER A 1 87 ? -3.809 -1.178 13.534 1.00 97.94 87 SER A C 1
ATOM 693 O O . SER A 1 87 ? -3.419 -2.264 13.961 1.00 97.94 87 SER A O 1
ATOM 695 N N . ALA A 1 88 ? -3.548 -0.739 12.302 1.00 98.25 88 ALA A N 1
ATOM 696 C CA . ALA A 1 88 ? -2.831 -1.514 11.308 1.00 98.25 88 ALA A CA 1
ATOM 697 C C . ALA A 1 88 ? -1.357 -1.124 11.247 1.00 98.25 88 ALA A C 1
ATOM 699 O O . ALA A 1 88 ? -1.017 0.056 11.229 1.00 98.25 88 ALA A O 1
ATOM 700 N N . GLU A 1 89 ? -0.506 -2.136 11.125 1.00 98.25 89 GLU A N 1
ATOM 701 C CA . GLU A 1 89 ? 0.815 -2.015 10.517 1.00 98.25 89 GLU A CA 1
ATOM 702 C C . GLU A 1 89 ? 0.627 -1.862 9.001 1.00 98.25 89 GLU A C 1
ATOM 704 O O . GLU A 1 89 ? 0.088 -2.761 8.348 1.00 98.25 89 GLU A O 1
ATOM 709 N N . VAL A 1 90 ? 1.038 -0.721 8.451 1.00 98.38 90 VAL A N 1
ATOM 710 C CA . VAL A 1 90 ? 1.026 -0.452 7.011 1.00 98.38 90 VAL A CA 1
ATOM 711 C C . VAL A 1 90 ? 2.442 -0.609 6.477 1.00 98.38 90 VAL A C 1
ATOM 713 O O . VAL A 1 90 ? 3.379 -0.016 7.005 1.00 98.38 90 VAL A O 1
ATOM 716 N N . ILE A 1 91 ? 2.593 -1.402 5.422 1.00 96.62 91 ILE A N 1
ATOM 717 C CA . ILE A 1 91 ? 3.872 -1.653 4.760 1.00 96.62 91 ILE A CA 1
ATOM 718 C C . ILE A 1 91 ? 3.734 -1.216 3.305 1.00 96.62 91 ILE A C 1
ATOM 720 O O . ILE A 1 91 ? 2.877 -1.728 2.586 1.00 96.62 91 ILE A O 1
ATOM 724 N N . GLY A 1 92 ? 4.554 -0.263 2.870 1.00 95.38 92 GLY A N 1
ATOM 725 C CA . GLY A 1 92 ? 4.676 0.106 1.461 1.00 95.38 92 GLY A CA 1
ATOM 726 C C . GLY A 1 92 ? 5.927 -0.511 0.850 1.00 95.38 92 GLY A C 1
ATOM 727 O O . GLY A 1 92 ? 7.015 -0.340 1.391 1.00 95.38 92 GLY A O 1
ATOM 728 N N . VAL A 1 93 ? 5.787 -1.204 -0.278 1.00 92.62 93 VAL A N 1
ATOM 729 C CA . VAL A 1 93 ? 6.916 -1.817 -0.989 1.00 92.62 93 VAL A CA 1
ATOM 730 C C . VAL A 1 93 ? 7.131 -1.114 -2.320 1.00 92.62 93 VAL A C 1
ATOM 732 O O . VAL A 1 93 ? 6.199 -0.988 -3.116 1.00 92.62 93 VAL A O 1
ATOM 735 N N . GLU A 1 94 ? 8.359 -0.690 -2.603 1.00 89.50 94 GLU A N 1
ATOM 736 C CA . GLU A 1 94 ? 8.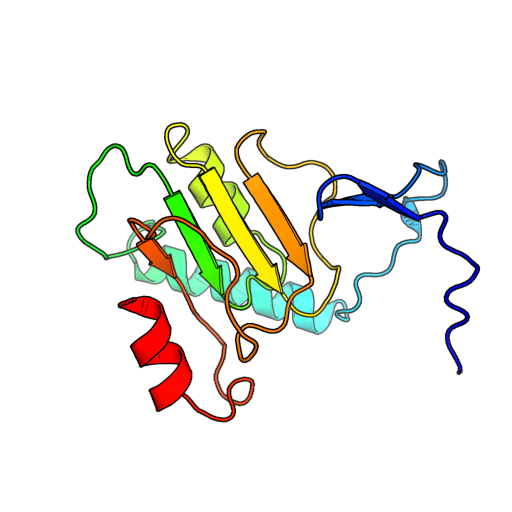732 -0.083 -3.884 1.00 89.50 94 GLU A CA 1
ATOM 737 C C . GLU A 1 94 ? 10.208 -0.354 -4.197 1.00 89.50 94 GLU A C 1
ATOM 739 O O . GLU A 1 94 ? 11.048 -0.415 -3.311 1.00 89.50 94 GLU A O 1
ATOM 744 N N . LEU A 1 95 ? 10.552 -0.497 -5.475 1.00 85.69 95 LEU A N 1
ATOM 745 C CA . LEU A 1 95 ? 11.930 -0.729 -5.922 1.00 85.69 95 LEU A CA 1
ATOM 746 C C . LEU A 1 95 ? 12.821 0.516 -5.792 1.00 85.69 95 LEU A C 1
ATOM 748 O O . LEU A 1 95 ? 14.045 0.425 -5.875 1.00 85.69 95 LEU A O 1
ATOM 752 N N . SER A 1 96 ? 12.203 1.682 -5.642 1.00 80.38 96 SER A N 1
ATOM 753 C CA . SER A 1 96 ? 12.838 2.992 -5.659 1.00 80.38 96 SER A CA 1
ATOM 754 C C . SER A 1 96 ? 12.686 3.687 -4.298 1.00 80.38 96 SER A C 1
ATOM 756 O O . SER A 1 96 ? 11.552 3.860 -3.842 1.00 80.38 96 SER A O 1
ATOM 758 N N . PRO A 1 97 ? 13.790 4.140 -3.669 1.00 74.88 97 PRO A N 1
ATOM 759 C CA . PRO A 1 97 ? 13.755 4.863 -2.398 1.00 74.88 97 PRO A CA 1
ATOM 760 C C . PRO A 1 97 ? 13.326 6.319 -2.617 1.00 74.88 97 PRO A C 1
ATOM 762 O O . PRO A 1 97 ? 14.159 7.214 -2.725 1.00 74.88 97 PRO A O 1
ATOM 765 N N . SER A 1 98 ? 12.023 6.552 -2.744 1.00 74.31 98 SER A N 1
ATOM 766 C CA . SER A 1 98 ? 11.448 7.884 -3.019 1.00 74.31 98 SER A CA 1
ATOM 767 C C . SER A 1 98 ? 10.538 8.407 -1.912 1.00 74.31 98 SER A C 1
ATOM 769 O O . SER A 1 98 ? 9.962 9.485 -2.033 1.00 74.31 98 SER A O 1
ATOM 771 N N . GLN A 1 99 ? 10.365 7.620 -0.854 1.00 81.81 99 GLN A N 1
ATOM 772 C CA . GLN A 1 99 ? 9.351 7.856 0.159 1.00 81.81 99 GLN A CA 1
ATOM 773 C C . GLN A 1 99 ? 9.877 8.793 1.260 1.00 81.81 99 GLN A C 1
ATOM 775 O O . GLN A 1 99 ? 11.083 8.818 1.529 1.00 81.81 99 GLN A O 1
ATOM 780 N N . PRO A 1 100 ? 8.999 9.577 1.911 1.00 80.12 100 PRO A N 1
ATOM 781 C CA . PRO A 1 100 ? 9.418 10.527 2.933 1.00 80.12 100 PRO A CA 1
ATOM 782 C C . PRO A 1 100 ? 10.010 9.829 4.161 1.00 80.12 100 PRO A C 1
ATOM 784 O O . PRO A 1 100 ? 9.592 8.744 4.553 1.00 80.12 100 PRO A O 1
ATOM 787 N N . ILE A 1 101 ? 10.959 10.506 4.811 1.00 76.81 101 ILE A N 1
ATOM 788 C CA . ILE A 1 101 ? 11.619 10.007 6.028 1.00 76.81 101 ILE A CA 1
ATOM 789 C C . ILE A 1 101 ? 10.687 10.114 7.243 1.00 76.81 101 ILE A C 1
ATOM 791 O O . ILE A 1 101 ? 10.729 9.281 8.147 1.00 76.81 101 ILE A O 1
ATOM 795 N N . LEU A 1 102 ? 9.863 11.164 7.294 1.00 83.38 102 LEU A N 1
ATOM 796 C CA . LEU A 1 102 ? 8.924 11.383 8.388 1.00 83.38 102 LEU A CA 1
ATOM 797 C C . LEU A 1 102 ? 7.555 10.820 8.009 1.00 83.38 102 LEU A C 1
ATOM 799 O O . LEU A 1 102 ? 6.847 11.399 7.189 1.00 83.38 102 LEU A O 1
ATOM 803 N N . VAL A 1 103 ? 7.200 9.703 8.633 1.00 92.62 103 VAL A N 1
ATOM 804 C CA . VAL A 1 103 ? 5.970 8.946 8.378 1.00 92.62 103 VAL A CA 1
ATOM 805 C C . VAL A 1 103 ? 5.219 8.661 9.680 1.00 92.62 103 VAL A C 1
ATOM 807 O O . VAL A 1 103 ? 5.817 8.757 10.760 1.00 92.62 103 VAL A O 1
ATOM 810 N N . PRO A 1 104 ? 3.923 8.302 9.614 1.00 96.19 104 PRO A N 1
ATOM 811 C CA . PRO A 1 104 ? 3.196 7.783 10.766 1.00 96.19 104 PRO A CA 1
ATOM 812 C C . PRO A 1 104 ? 3.931 6.603 11.429 1.00 96.19 104 PRO A C 1
ATOM 814 O O . PRO A 1 104 ? 4.565 5.803 10.742 1.00 96.19 104 PRO A O 1
ATOM 817 N N . PRO A 1 105 ? 3.849 6.446 12.762 1.00 95.81 105 PRO A N 1
ATOM 818 C CA . PRO A 1 105 ? 4.626 5.443 13.499 1.00 95.81 105 PRO A CA 1
ATOM 819 C C . PRO A 1 105 ? 4.236 3.991 13.185 1.00 95.81 105 PRO A C 1
ATOM 821 O O . PRO A 1 105 ? 4.959 3.069 13.553 1.00 95.81 105 PRO A O 1
ATOM 824 N N . ASN A 1 106 ? 3.083 3.782 12.551 1.00 98.06 106 ASN A N 1
ATOM 825 C CA . ASN A 1 106 ? 2.579 2.488 12.105 1.00 98.06 106 ASN A CA 1
ATOM 826 C C . ASN A 1 106 ? 2.815 2.233 10.605 1.00 98.06 106 ASN A C 1
ATOM 828 O O . ASN A 1 106 ? 2.226 1.301 10.062 1.00 98.06 106 ASN A O 1
ATOM 832 N N . LEU A 1 107 ? 3.649 3.046 9.948 1.00 97.56 107 LEU A N 1
ATOM 833 C CA . LEU A 1 107 ? 4.033 2.897 8.547 1.00 97.56 107 LEU A CA 1
ATOM 834 C C . LEU A 1 107 ? 5.527 2.581 8.418 1.00 97.56 107 LEU A C 1
ATOM 836 O O . LEU A 1 107 ? 6.368 3.297 8.962 1.00 97.56 107 LEU A O 1
ATOM 840 N N . SER A 1 108 ? 5.855 1.553 7.638 1.00 94.56 108 SER A N 1
ATOM 841 C CA . SER A 1 108 ? 7.207 1.290 7.145 1.00 94.56 108 SER A CA 1
ATOM 842 C C . SER A 1 108 ? 7.245 1.227 5.617 1.00 94.56 108 SER A C 1
ATOM 844 O O . SER A 1 108 ? 6.274 0.838 4.962 1.00 94.56 108 SER A O 1
ATOM 846 N N .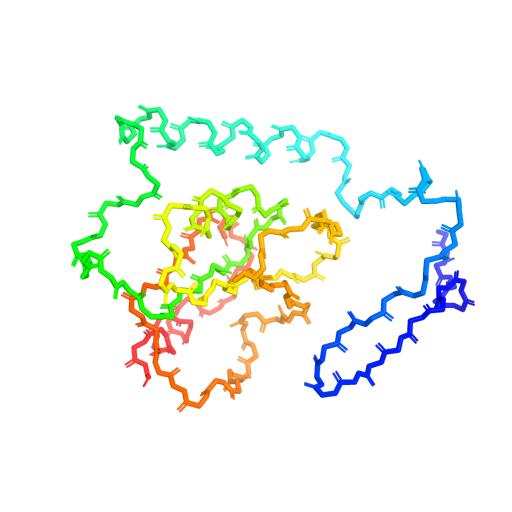 PHE A 1 109 ? 8.392 1.602 5.049 1.00 92.69 109 PHE A N 1
ATOM 847 C CA . PHE A 1 109 ? 8.686 1.424 3.631 1.00 92.69 109 PHE A CA 1
ATOM 848 C C . PHE A 1 109 ? 9.819 0.417 3.450 1.00 92.69 109 PHE A C 1
ATOM 850 O O . PHE A 1 109 ? 10.844 0.494 4.128 1.00 92.69 109 PHE A O 1
ATOM 857 N N . GLU A 1 110 ? 9.626 -0.521 2.531 1.00 90.50 110 GLU A N 1
ATOM 858 C CA . GLU A 1 110 ? 10.572 -1.585 2.216 1.00 90.50 110 GLU A CA 1
ATOM 859 C C . GLU A 1 110 ? 11.011 -1.467 0.755 1.00 90.50 110 GLU A C 1
ATOM 861 O O . GLU A 1 110 ? 10.187 -1.360 -0.159 1.00 90.50 110 GLU A O 1
ATOM 866 N N . ILE A 1 111 ? 12.327 -1.504 0.533 1.00 85.50 111 ILE A N 1
ATOM 867 C CA . ILE A 1 111 ? 12.889 -1.566 -0.815 1.00 85.50 111 ILE A CA 1
ATOM 868 C C . ILE A 1 111 ? 12.984 -3.032 -1.212 1.00 85.50 111 ILE A C 1
ATOM 870 O O . ILE A 1 111 ? 13.988 -3.691 -0.939 1.00 85.50 111 ILE A O 1
ATOM 874 N N . ASP A 1 112 ? 11.929 -3.550 -1.833 1.00 79.44 112 ASP A N 1
ATOM 875 C CA . ASP A 1 112 ? 11.875 -4.947 -2.252 1.00 79.44 112 ASP A CA 1
ATOM 876 C C . ASP A 1 112 ? 11.181 -5.114 -3.610 1.00 79.44 112 ASP A C 1
ATOM 878 O O . ASP A 1 112 ? 10.319 -4.336 -4.028 1.00 79.44 112 ASP A O 1
ATOM 882 N N . GLY A 1 113 ? 11.583 -6.154 -4.336 1.00 76.44 113 GLY A N 1
ATOM 883 C CA . GLY A 1 113 ? 10.923 -6.557 -5.564 1.00 76.44 113 GLY A CA 1
ATOM 884 C C . GLY A 1 113 ? 9.720 -7.422 -5.243 1.00 76.44 113 GLY A C 1
ATOM 885 O O . GLY A 1 113 ? 9.866 -8.586 -4.893 1.00 76.44 113 GLY A O 1
ATOM 886 N N . PHE A 1 114 ? 8.522 -6.906 -5.487 1.00 78.31 114 PHE A N 1
ATOM 887 C CA . PHE A 1 114 ? 7.258 -7.617 -5.262 1.00 78.31 114 PHE A CA 1
ATOM 888 C C . PHE A 1 114 ? 7.105 -8.946 -6.044 1.00 78.31 114 PHE A C 1
ATOM 890 O O . PHE A 1 114 ? 6.246 -9.764 -5.709 1.00 78.31 114 PHE A O 1
ATOM 897 N N . GLU A 1 115 ? 7.946 -9.215 -7.055 1.00 75.50 115 GLU A N 1
ATOM 898 C CA . GLU A 1 115 ? 8.016 -10.506 -7.768 1.00 75.50 115 GLU A CA 1
ATOM 899 C C . GLU A 1 115 ? 8.968 -11.535 -7.115 1.00 75.50 115 GLU A C 1
ATOM 901 O O . GLU A 1 115 ? 8.977 -12.715 -7.495 1.00 75.50 115 GLU A O 1
ATOM 906 N N . GLN A 1 116 ? 9.729 -11.142 -6.094 1.00 79.38 116 GLN A N 1
ATOM 907 C CA . GLN A 1 116 ? 10.606 -12.016 -5.306 1.00 79.38 116 GLN A CA 1
ATOM 908 C C . GLN A 1 116 ? 9.823 -12.791 -4.239 1.00 79.38 116 GLN A C 1
ATOM 910 O O . GLN A 1 116 ? 8.611 -12.650 -4.113 1.00 79.38 116 GLN A O 1
ATOM 915 N N . GLU A 1 117 ? 10.466 -13.739 -3.564 1.00 82.31 117 GLU A N 1
ATOM 916 C CA . GLU A 1 117 ? 9.820 -14.510 -2.496 1.00 82.31 117 GLU A CA 1
ATOM 917 C C . GLU A 1 117 ? 9.479 -13.607 -1.308 1.00 82.31 117 GLU A C 1
ATOM 919 O O . GLU A 1 117 ? 10.350 -12.920 -0.787 1.00 82.31 117 GLU A O 1
ATOM 924 N N . TRP A 1 118 ? 8.204 -13.591 -0.912 1.00 86.88 118 TRP A N 1
ATOM 925 C CA . TRP A 1 118 ? 7.746 -12.778 0.207 1.00 86.88 118 TRP A CA 1
ATOM 926 C C . TRP A 1 118 ? 8.171 -13.442 1.513 1.00 86.88 118 TRP A C 1
ATOM 928 O O . TRP A 1 118 ? 7.949 -14.635 1.711 1.00 86.88 118 TRP A O 1
ATOM 938 N N . THR A 1 119 ? 8.765 -12.667 2.413 1.00 85.12 119 THR A N 1
ATOM 939 C CA . THR A 1 119 ? 9.291 -13.164 3.695 1.00 85.12 119 THR A CA 1
ATOM 940 C C . THR A 1 119 ? 8.323 -12.945 4.862 1.00 85.12 119 THR A C 1
ATOM 942 O O . THR A 1 119 ? 8.651 -13.221 6.018 1.00 85.12 119 THR A O 1
ATOM 945 N N . TYR A 1 120 ? 7.105 -12.474 4.576 1.00 87.94 120 TYR A N 1
ATOM 946 C CA . TYR A 1 120 ? 6.094 -12.197 5.589 1.00 87.94 120 TYR A CA 1
ATOM 947 C C . TYR A 1 120 ? 5.617 -13.482 6.275 1.00 87.94 120 TYR A C 1
ATOM 949 O O . TYR A 1 120 ? 5.208 -14.448 5.641 1.00 87.94 120 TYR A O 1
ATOM 957 N N . SER A 1 121 ? 5.625 -13.474 7.608 1.00 85.88 121 SER A N 1
ATOM 958 C CA . SER A 1 121 ? 5.218 -14.615 8.443 1.00 85.88 121 SER A CA 1
ATOM 959 C C . SER A 1 121 ? 3.720 -14.651 8.765 1.00 85.88 121 SER A C 1
ATOM 961 O O . SER A 1 121 ? 3.238 -15.594 9.394 1.00 85.88 121 SER A O 1
ATOM 963 N N . ARG A 1 122 ? 2.984 -13.602 8.385 1.00 91.06 122 ARG A N 1
ATOM 964 C CA . ARG A 1 122 ? 1.553 -13.416 8.644 1.00 91.06 122 ARG A CA 1
ATOM 965 C C . ARG A 1 122 ? 0.873 -12.920 7.370 1.00 91.06 122 ARG A C 1
ATOM 967 O O . ARG A 1 122 ? 1.500 -12.213 6.581 1.00 91.06 122 ARG A O 1
ATOM 974 N N . SER A 1 123 ? -0.410 -13.233 7.216 1.00 93.81 123 SER A N 1
ATOM 975 C CA . SER A 1 123 ? -1.246 -12.696 6.141 1.00 93.81 123 SER A CA 1
ATOM 976 C C . SER A 1 123 ? -1.530 -11.200 6.338 1.00 93.81 123 SER A C 1
ATOM 978 O O . SER A 1 123 ? -1.240 -10.623 7.397 1.00 93.81 123 SER A O 1
ATOM 980 N N . PHE A 1 124 ? -2.101 -10.574 5.311 1.00 96.81 124 PHE A N 1
ATOM 981 C CA . PHE A 1 124 ? -2.568 -9.189 5.338 1.00 96.81 124 PHE A CA 1
ATOM 982 C C . PHE A 1 124 ? -4.096 -9.140 5.306 1.00 96.81 124 PHE A C 1
ATOM 984 O O . PHE A 1 124 ? -4.734 -9.959 4.647 1.00 96.81 124 PHE A O 1
ATOM 991 N N . ASP A 1 125 ? -4.680 -8.171 6.007 1.00 97.56 125 ASP A N 1
ATOM 992 C CA . ASP A 1 125 ? -6.123 -7.907 5.968 1.00 97.56 125 ASP A CA 1
ATOM 993 C C . ASP A 1 125 ? -6.518 -7.147 4.694 1.00 97.56 125 ASP A C 1
ATOM 995 O O . ASP A 1 125 ? -7.652 -7.247 4.224 1.00 97.56 125 ASP A O 1
ATOM 999 N N . LEU A 1 126 ? -5.569 -6.390 4.135 1.00 98.19 126 LEU A N 1
ATOM 1000 C CA . LEU A 1 126 ? -5.687 -5.711 2.853 1.00 98.19 126 LEU A CA 1
ATOM 1001 C C . LEU A 1 126 ? -4.345 -5.753 2.121 1.00 98.19 126 LEU A C 1
ATOM 1003 O O . LEU A 1 126 ? -3.318 -5.366 2.675 1.00 98.19 126 LEU A O 1
ATOM 1007 N N . ILE A 1 127 ? -4.383 -6.163 0.856 1.00 97.19 127 ILE A N 1
ATOM 1008 C CA . ILE A 1 127 ? -3.291 -5.955 -0.094 1.00 97.19 127 ILE A CA 1
ATOM 1009 C C . ILE A 1 127 ? -3.814 -5.007 -1.165 1.00 97.19 127 ILE A C 1
ATOM 1011 O O . ILE A 1 127 ? -4.812 -5.295 -1.830 1.00 97.19 127 ILE A O 1
ATOM 1015 N N . HIS A 1 128 ? -3.150 -3.870 -1.305 1.00 97.50 128 HIS A N 1
ATOM 1016 C CA . HIS A 1 128 ? -3.444 -2.849 -2.290 1.00 97.50 128 HIS A CA 1
ATOM 1017 C C . HIS A 1 128 ? -2.346 -2.824 -3.358 1.00 97.50 128 HIS A C 1
ATOM 1019 O O . HIS A 1 128 ? -1.180 -3.116 -3.099 1.00 97.50 128 HIS A O 1
ATOM 1025 N N . ALA A 1 129 ? -2.754 -2.548 -4.593 1.00 94.81 129 ALA A N 1
ATOM 1026 C CA . ALA A 1 129 ? -1.871 -2.441 -5.741 1.00 94.81 129 ALA A CA 1
ATOM 1027 C C . ALA A 1 129 ? -2.565 -1.602 -6.814 1.00 94.81 129 ALA A C 1
ATOM 1029 O O . ALA A 1 129 ? -3.675 -1.923 -7.249 1.00 94.81 129 ALA A O 1
ATOM 1030 N N . ARG A 1 130 ? -1.905 -0.546 -7.287 1.00 94.50 130 ARG A N 1
ATOM 1031 C CA . ARG A 1 130 ? -2.388 0.273 -8.407 1.00 94.50 130 ARG A CA 1
ATOM 1032 C C . ARG A 1 130 ? -1.219 0.768 -9.244 1.00 94.50 130 ARG A C 1
ATOM 1034 O O . ARG A 1 130 ? -0.095 0.823 -8.774 1.00 94.50 130 ARG A O 1
ATOM 1041 N N . LEU A 1 131 ? -1.491 1.131 -10.498 1.00 93.44 131 LEU A N 1
ATOM 1042 C CA . LEU A 1 131 ? -0.484 1.672 -11.427 1.00 93.44 131 LEU A CA 1
ATOM 1043 C C . LEU A 1 131 ? 0.717 0.740 -11.707 1.00 93.44 131 LEU A C 1
ATOM 1045 O O . LEU A 1 131 ? 1.759 1.201 -12.158 1.00 93.44 131 LEU A O 1
ATOM 1049 N N . LEU A 1 132 ? 0.562 -0.577 -11.528 1.00 91.25 132 LEU A N 1
ATOM 1050 C CA . LEU A 1 132 ? 1.626 -1.562 -11.796 1.00 91.25 132 LEU A CA 1
ATOM 1051 C C . LEU A 1 132 ? 1.615 -2.109 -13.233 1.00 91.25 132 LEU A C 1
ATOM 1053 O O . LEU A 1 132 ? 2.333 -3.058 -13.557 1.00 91.25 132 LEU A O 1
ATOM 1057 N N . ALA A 1 133 ? 0.786 -1.545 -14.116 1.00 87.62 133 ALA A N 1
ATOM 1058 C CA . ALA A 1 133 ? 0.738 -1.953 -15.516 1.00 87.62 133 ALA A CA 1
ATOM 1059 C C . ALA A 1 133 ? 2.123 -1.778 -16.165 1.00 87.62 133 ALA A C 1
ATOM 1061 O O . ALA A 1 133 ? 2.704 -0.699 -16.121 1.00 87.62 133 ALA A O 1
ATOM 1062 N N . GLY A 1 134 ? 2.662 -2.854 -16.743 1.00 87.06 134 GLY A N 1
ATOM 1063 C CA . GLY A 1 134 ? 4.010 -2.865 -17.324 1.00 87.06 134 GLY A CA 1
ATOM 1064 C C . GLY A 1 134 ? 5.159 -3.008 -16.318 1.00 87.06 134 GLY A C 1
ATOM 1065 O O . GLY A 1 134 ? 6.301 -3.125 -16.750 1.00 87.06 134 GLY A O 1
ATOM 1066 N N . ARG A 1 135 ? 4.878 -3.049 -15.006 1.00 86.12 135 ARG A N 1
ATOM 1067 C CA . ARG A 1 135 ? 5.878 -3.270 -13.941 1.00 86.12 135 ARG A CA 1
ATOM 1068 C C . ARG A 1 135 ? 5.888 -4.703 -13.394 1.00 86.12 135 ARG A C 1
ATOM 1070 O O . ARG A 1 135 ? 6.815 -5.054 -12.679 1.00 86.12 135 ARG A O 1
ATOM 1077 N N . ILE A 1 136 ? 4.876 -5.509 -13.729 1.00 90.00 136 ILE A N 1
ATOM 1078 C CA . ILE A 1 136 ? 4.756 -6.921 -13.331 1.00 90.00 136 ILE A CA 1
ATOM 1079 C C . ILE A 1 136 ? 4.986 -7.827 -14.543 1.00 90.00 136 ILE A C 1
ATOM 1081 O O . ILE A 1 136 ? 4.281 -7.692 -15.549 1.00 90.00 136 ILE A O 1
ATOM 1085 N N . LEU A 1 137 ? 5.915 -8.780 -14.430 1.00 89.44 137 LEU A N 1
ATOM 1086 C CA . LEU A 1 137 ? 6.168 -9.795 -15.455 1.00 89.44 137 LEU A CA 1
ATOM 1087 C C . LEU A 1 137 ? 5.192 -10.976 -15.357 1.00 89.44 137 LEU A C 1
ATOM 1089 O O . LEU A 1 137 ? 4.673 -11.422 -16.382 1.00 89.44 137 LEU A O 1
ATOM 1093 N N . ASP A 1 138 ? 4.913 -11.473 -14.145 1.00 91.12 138 ASP A N 1
ATOM 1094 C CA . ASP A 1 138 ? 3.997 -12.602 -13.915 1.00 91.12 138 ASP A CA 1
ATOM 1095 C C . ASP A 1 138 ? 2.874 -12.266 -12.919 1.00 91.12 138 ASP A C 1
ATOM 1097 O O . ASP A 1 138 ? 2.944 -12.526 -11.713 1.00 91.12 138 ASP A O 1
ATOM 1101 N N . TRP A 1 139 ? 1.768 -11.746 -13.457 1.00 92.25 139 TRP A N 1
ATOM 1102 C CA . TRP A 1 139 ? 0.559 -11.458 -12.683 1.00 92.25 139 TRP A CA 1
ATOM 1103 C C . TRP A 1 139 ? -0.045 -12.697 -12.015 1.00 92.25 139 TRP A C 1
ATOM 1105 O O . TRP A 1 139 ? -0.573 -12.595 -10.912 1.00 92.25 139 TRP A O 1
ATOM 1115 N N . HIS A 1 140 ? 0.031 -13.879 -12.633 1.00 92.50 140 HIS A N 1
ATOM 1116 C CA . HIS A 1 140 ? -0.533 -15.095 -12.039 1.00 92.50 140 HIS A CA 1
ATOM 1117 C C . HIS A 1 140 ? 0.245 -15.542 -10.805 1.00 92.50 140 HIS A C 1
ATOM 1119 O O . HIS A 1 140 ? -0.334 -16.089 -9.862 1.00 92.50 140 HIS A O 1
ATOM 1125 N N . ARG A 1 141 ? 1.565 -15.356 -10.810 1.00 91.19 141 ARG A N 1
ATOM 1126 C CA . ARG A 1 141 ? 2.408 -15.594 -9.639 1.00 91.19 141 ARG A CA 1
ATOM 1127 C C . ARG A 1 141 ? 2.140 -14.565 -8.548 1.00 91.19 141 ARG A C 1
ATOM 1129 O O . ARG A 1 141 ? 1.938 -14.975 -7.409 1.00 91.19 141 ARG A O 1
ATOM 1136 N N . LEU A 1 142 ? 2.088 -13.277 -8.894 1.00 91.44 142 LEU A N 1
ATOM 1137 C CA . LEU A 1 142 ? 1.792 -12.213 -7.933 1.00 91.44 142 LEU A CA 1
ATOM 1138 C C . LEU A 1 142 ? 0.440 -12.443 -7.248 1.00 91.44 142 LEU A C 1
ATOM 1140 O O . LEU A 1 142 ? 0.370 -12.499 -6.026 1.00 91.44 142 LEU A O 1
ATOM 1144 N N . MET A 1 143 ? -0.617 -12.680 -8.030 1.00 92.25 143 MET A N 1
ATOM 1145 C CA . MET A 1 143 ? -1.957 -12.898 -7.484 1.00 92.25 143 MET A CA 1
ATOM 1146 C C . MET A 1 143 ? -2.025 -14.123 -6.575 1.00 92.25 143 MET A C 1
ATOM 1148 O O . MET A 1 143 ? -2.703 -14.060 -5.561 1.00 92.25 143 MET A O 1
ATOM 1152 N N . ARG A 1 144 ? -1.332 -15.226 -6.900 1.00 91.25 144 ARG A N 1
ATOM 1153 C CA . ARG A 1 144 ? -1.293 -16.406 -6.018 1.00 91.25 144 ARG A CA 1
ATOM 1154 C C . ARG A 1 144 ? -0.713 -16.074 -4.648 1.00 91.25 144 ARG A C 1
ATOM 1156 O O . ARG A 1 144 ? -1.312 -16.459 -3.655 1.00 91.25 144 ARG A O 1
ATOM 1163 N N . ARG A 1 145 ? 0.381 -15.314 -4.608 1.00 88.88 145 ARG A N 1
ATOM 1164 C CA . ARG A 1 145 ? 1.025 -14.894 -3.356 1.00 88.88 145 ARG A CA 1
ATOM 1165 C C . ARG A 1 145 ? 0.152 -13.997 -2.503 1.00 88.88 145 ARG A C 1
ATOM 1167 O O . ARG A 1 145 ? 0.159 -14.135 -1.292 1.00 88.88 145 ARG A O 1
ATOM 1174 N N . CYS A 1 146 ? -0.646 -13.129 -3.120 1.00 92.12 146 CYS A N 1
ATOM 1175 C CA . CYS A 1 146 ? -1.595 -12.304 -2.376 1.00 92.12 146 CYS A CA 1
ATOM 1176 C C . CYS A 1 146 ? -2.634 -13.127 -1.582 1.00 92.12 146 CYS A C 1
ATOM 1178 O O . CYS A 1 146 ? -3.299 -12.566 -0.716 1.00 92.12 146 CYS A O 1
ATOM 1180 N N . PHE A 1 147 ? -2.809 -14.419 -1.888 1.00 89.38 147 PHE A N 1
ATOM 1181 C CA . PHE A 1 147 ? -3.741 -15.320 -1.199 1.00 89.38 147 PHE A CA 1
ATOM 1182 C C . PHE A 1 147 ? -3.057 -16.389 -0.331 1.00 89.38 147 PHE A C 1
ATOM 1184 O O . PHE A 1 147 ? -3.764 -17.227 0.234 1.00 89.38 147 PHE A O 1
ATOM 1191 N N . GLU A 1 148 ? -1.724 -16.395 -0.258 1.00 84.00 148 GLU A N 1
ATOM 1192 C CA . GLU A 1 148 ? -0.951 -17.2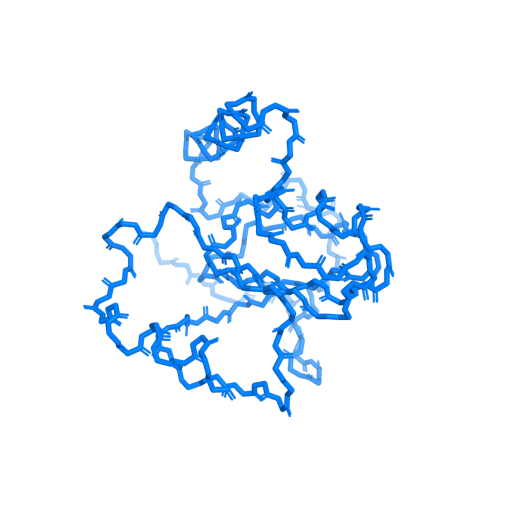57 0.651 1.00 84.00 148 GLU A CA 1
ATOM 1193 C C . GLU A 1 148 ? -0.911 -16.653 2.065 1.00 84.00 148 GLU A C 1
ATOM 1195 O O . GLU A 1 148 ? -1.066 -17.443 3.027 1.00 84.00 148 GLU A O 1
#

pLDDT: mean 82.72, std 19.56, range [32.25, 98.5]

Foldseek 3Di:
DDDDPVPWPWDDDPQAIDTDDDVVVVPPDFPDDPVVVVVLVVVQVVVCVVVVNDLDPDPFDQAWAEEEEEQCDQVPSQQVVCVSHVNYQYEYEHCTPNYDPDGRPSYDYHNDDLLDDDPDPDAGRYYHYDPCVVVDPDPPSSVVVNVD

Organism: Talaromyces stipitatus (strain ATCC 10500 / CBS 375.48 / QM 6759 / NRRL 1006) (NCBI:txid441959)

Secondary structure (DSSP, 8-state):
-PPPGGG--EEEETTEEEE---TTGGG---SS-HHHHHHHHHHHHHHHHHTTT-S--S---SS-SEEEEET-TTSHHHHHHHHH-TTSEEEEE-SS--S-SS--TTEEEE---TTSPP--SS--SEEEE-S-TTT-S-HHHHHHHTT-

InterPro domains:
  IPR029063 S-adenosyl-L-methionine-dependent methyltransferase superfamily [G3DSA:3.40.50.150] (32-148)
  IPR029063 S-adenosyl-L-methionine-dependent methyltransferase superfamily [SSF53335] (30-147)